Protein AF-A0A848Y3T3-F1 (afdb_monomer_lite)

pLDDT: mean 84.96, std 16.17, range [35.81, 98.12]

Radius of gyration: 15.53 Å; chains: 1; bounding box: 49×31×30 Å

Structure (mmCIF, N/CA/C/O backbone):
data_AF-A0A848Y3T3-F1
#
_entry.id   AF-A0A848Y3T3-F1
#
loop_
_atom_site.group_PDB
_atom_site.id
_atom_site.type_symbol
_atom_site.label_atom_id
_atom_site.label_alt_id
_atom_site.label_comp_id
_atom_site.label_asym_id
_atom_site.label_entity_id
_atom_site.label_seq_id
_atom_site.pdbx_PDB_ins_code
_atom_site.Cartn_x
_atom_site.Cartn_y
_atom_site.Cartn_z
_atom_site.occupancy
_atom_site.B_iso_or_equiv
_atom_site.auth_seq_id
_atom_site.auth_comp_id
_atom_site.auth_asym_id
_atom_site.auth_atom_id
_atom_site.pdbx_PDB_model_num
ATOM 1 N N . MET A 1 1 ? 12.492 0.290 -8.762 1.00 90.62 1 MET A N 1
ATOM 2 C CA . MET A 1 1 ? 11.621 1.488 -8.814 1.00 90.62 1 MET A CA 1
ATOM 3 C C . MET A 1 1 ? 12.474 2.741 -8.822 1.00 90.62 1 MET A C 1
ATOM 5 O O . MET A 1 1 ? 13.464 2.809 -8.097 1.00 90.62 1 MET A O 1
ATOM 9 N N . GLN A 1 2 ? 12.038 3.762 -9.556 1.00 91.94 2 GLN A N 1
ATOM 10 C CA . GLN A 1 2 ? 12.784 5.006 -9.710 1.00 91.94 2 GLN A CA 1
ATOM 11 C C . GLN A 1 2 ? 12.369 6.067 -8.682 1.00 91.94 2 GLN A C 1
ATOM 13 O O . GLN A 1 2 ? 13.218 6.675 -8.032 1.00 91.94 2 GLN A O 1
ATOM 18 N N . SER A 1 3 ? 11.065 6.318 -8.545 1.00 96.25 3 SER A N 1
ATOM 19 C CA . SER A 1 3 ? 10.515 7.336 -7.640 1.00 96.25 3 SER A CA 1
ATOM 20 C C . SER A 1 3 ? 9.064 7.024 -7.269 1.00 96.25 3 SER A C 1
ATOM 22 O O . SER A 1 3 ? 8.459 6.109 -7.827 1.00 96.25 3 SER A O 1
ATOM 24 N N . PHE A 1 4 ? 8.506 7.772 -6.318 1.00 96.81 4 PHE A N 1
ATOM 25 C CA . PHE A 1 4 ? 7.089 7.704 -5.974 1.00 96.81 4 PHE A CA 1
ATOM 26 C C . PHE A 1 4 ? 6.546 9.098 -5.653 1.00 96.81 4 PHE A C 1
ATOM 28 O O . PHE A 1 4 ? 7.303 10.004 -5.297 1.00 96.81 4 PHE A O 1
ATOM 35 N N . ARG A 1 5 ? 5.228 9.254 -5.761 1.00 95.56 5 ARG A N 1
ATOM 36 C CA . ARG A 1 5 ? 4.483 10.449 -5.361 1.00 95.56 5 ARG A CA 1
ATOM 37 C C . ARG A 1 5 ? 3.243 10.051 -4.575 1.00 95.56 5 ARG A C 1
ATOM 39 O O . ARG A 1 5 ? 2.619 9.035 -4.870 1.00 95.56 5 ARG A O 1
ATOM 46 N N . ILE A 1 6 ? 2.912 10.853 -3.575 1.00 93.69 6 ILE A N 1
ATOM 47 C CA . ILE A 1 6 ? 1.682 10.711 -2.803 1.00 93.69 6 ILE A CA 1
ATOM 48 C C . ILE A 1 6 ? 0.657 11.651 -3.439 1.00 93.69 6 ILE A C 1
ATOM 50 O O . ILE A 1 6 ? 0.938 12.840 -3.583 1.00 93.69 6 ILE A O 1
ATOM 54 N N . GLU A 1 7 ? -0.485 11.113 -3.862 1.00 88.81 7 GLU A N 1
ATOM 55 C CA . GLU A 1 7 ? -1.534 11.880 -4.553 1.00 88.81 7 GLU A CA 1
ATOM 56 C C . GLU A 1 7 ? -2.443 12.631 -3.569 1.00 88.81 7 GLU A C 1
ATOM 58 O O . GLU A 1 7 ? -2.954 13.701 -3.892 1.00 88.81 7 GLU A O 1
ATOM 63 N N . ASP A 1 8 ? -2.602 12.104 -2.352 1.00 78.19 8 ASP A N 1
ATOM 64 C CA . ASP A 1 8 ? -3.442 12.685 -1.304 1.00 78.19 8 ASP A CA 1
ATOM 65 C C . ASP A 1 8 ? -2.624 13.275 -0.139 1.00 78.19 8 ASP A C 1
ATOM 67 O O . ASP A 1 8 ? -1.583 12.726 0.239 1.00 78.19 8 ASP A O 1
ATOM 71 N N . PRO A 1 9 ? -3.102 14.348 0.519 1.00 73.44 9 PRO A N 1
ATOM 72 C CA . PRO A 1 9 ? -2.508 14.822 1.765 1.00 73.44 9 PRO A CA 1
ATOM 73 C C . PRO A 1 9 ? -2.507 13.719 2.833 1.00 73.44 9 PRO A C 1
ATOM 75 O O . PRO A 1 9 ? -3.536 13.104 3.118 1.00 73.44 9 PRO A O 1
ATOM 78 N N . LEU A 1 10 ? -1.351 13.480 3.458 1.00 74.88 10 LEU A N 1
ATOM 79 C CA . LEU A 1 10 ? -1.205 12.452 4.496 1.00 74.88 10 LEU A CA 1
ATOM 80 C C . LEU A 1 10 ? -2.095 12.714 5.712 1.00 74.88 10 LEU A C 1
ATOM 82 O O . LEU A 1 10 ? -2.590 11.770 6.324 1.00 74.88 10 LEU A O 1
ATOM 86 N N . ASP A 1 11 ? -2.293 13.978 6.059 1.00 68.00 11 ASP A N 1
ATOM 87 C CA . ASP A 1 11 ? -3.065 14.445 7.205 1.00 68.00 11 ASP A CA 1
ATOM 88 C C . ASP A 1 11 ? -4.580 14.453 6.954 1.00 68.00 11 ASP A C 1
ATOM 90 O O . ASP A 1 11 ? -5.346 14.315 7.907 1.00 68.00 11 ASP A O 1
ATOM 94 N N . GLN A 1 12 ? -5.024 14.578 5.697 1.00 62.69 12 GLN A N 1
ATOM 95 C CA . GLN A 1 12 ? -6.443 14.606 5.311 1.00 62.69 12 GLN A CA 1
ATOM 96 C C . GLN A 1 12 ? -6.659 14.033 3.898 1.00 62.69 12 GLN A C 1
ATOM 98 O O . GLN A 1 12 ? -6.903 14.791 2.955 1.00 62.69 12 GLN A O 1
ATOM 103 N N . PRO A 1 13 ? -6.600 12.707 3.708 1.00 60.25 13 PRO A N 1
ATOM 104 C CA . PRO A 1 13 ? -6.860 12.133 2.399 1.00 60.25 13 PRO A CA 1
ATOM 105 C C . PRO A 1 13 ? -8.328 12.272 2.052 1.00 60.25 13 PRO A C 1
ATOM 107 O O . PRO A 1 13 ? -9.208 12.007 2.875 1.00 60.25 13 PRO A O 1
ATOM 110 N N . SER A 1 14 ? -8.590 12.613 0.799 1.00 58.78 14 SER A N 1
ATOM 111 C CA . SER A 1 14 ? -9.937 12.872 0.303 1.00 58.78 14 SER A CA 1
ATOM 112 C C . SER A 1 14 ? -10.864 11.643 0.354 1.00 58.78 14 SER A C 1
ATOM 114 O O . SER A 1 14 ? -12.085 11.804 0.382 1.00 58.78 14 SER A O 1
ATOM 116 N N . GLN A 1 15 ? -10.307 10.423 0.420 1.00 61.38 15 GLN A N 1
ATOM 117 C CA . GLN A 1 15 ? -11.049 9.154 0.341 1.00 61.38 15 GLN A CA 1
ATOM 118 C C . GLN A 1 15 ? -10.711 8.143 1.456 1.00 61.38 15 GLN A C 1
ATOM 120 O O . GLN A 1 15 ? -11.022 6.959 1.346 1.00 61.38 15 GLN A O 1
ATOM 125 N N . GLY A 1 16 ? -10.061 8.581 2.540 1.00 73.25 16 GLY A N 1
ATOM 126 C CA . GLY A 1 16 ? -9.679 7.718 3.670 1.00 73.25 16 GLY A CA 1
ATOM 127 C C . GLY A 1 16 ? -8.467 6.810 3.413 1.00 73.25 16 GLY A C 1
ATOM 128 O O . GLY A 1 16 ? -7.836 6.370 4.367 1.00 73.25 16 GLY A O 1
ATOM 129 N N . ALA A 1 17 ? -8.079 6.594 2.157 1.00 85.25 17 ALA A N 1
ATOM 130 C CA . ALA A 1 17 ? -6.835 5.938 1.760 1.00 85.25 17 ALA A CA 1
ATOM 131 C C . ALA A 1 17 ? -5.758 6.972 1.407 1.00 85.25 17 ALA A C 1
ATOM 133 O O . ALA A 1 17 ? -6.092 8.047 0.920 1.00 85.25 17 ALA A O 1
ATOM 134 N N . VAL A 1 18 ? -4.475 6.652 1.599 1.00 90.50 18 VAL A N 1
ATOM 135 C CA . VAL A 1 18 ? -3.385 7.436 0.992 1.00 90.50 18 VAL A CA 1
ATOM 136 C C . VAL A 1 18 ? -3.008 6.800 -0.330 1.00 90.50 18 VAL A C 1
ATOM 138 O O . VAL A 1 18 ? -2.391 5.734 -0.346 1.00 90.50 18 VAL A O 1
ATOM 141 N N . GLU A 1 19 ? -3.377 7.444 -1.431 1.00 92.25 19 GLU A N 1
ATOM 142 C CA . GLU A 1 19 ? -3.005 6.996 -2.765 1.00 92.25 19 GLU A CA 1
ATOM 143 C C . GLU A 1 19 ? -1.549 7.338 -3.095 1.00 92.25 19 GLU A C 1
ATOM 145 O O . GLU A 1 19 ? -1.072 8.454 -2.875 1.00 92.25 19 GLU A O 1
ATOM 150 N N . VAL A 1 20 ? -0.837 6.358 -3.649 1.00 94.75 20 VAL A N 1
ATOM 151 C CA . VAL A 1 20 ? 0.575 6.471 -4.003 1.00 94.75 20 VAL A CA 1
ATOM 152 C C . VAL A 1 20 ? 0.782 5.974 -5.424 1.00 94.75 20 VAL A C 1
ATOM 154 O O . VAL A 1 20 ? 0.400 4.854 -5.769 1.00 94.75 20 VAL A O 1
ATOM 157 N N . VAL A 1 21 ? 1.425 6.799 -6.248 1.00 95.94 21 VAL A N 1
ATOM 158 C CA . VAL A 1 21 ? 1.888 6.401 -7.578 1.00 95.94 21 VAL A CA 1
ATOM 159 C C . VAL A 1 21 ? 3.390 6.164 -7.542 1.00 95.94 21 VAL A C 1
ATOM 161 O O . VAL A 1 21 ? 4.161 6.996 -7.068 1.00 95.94 21 VAL A O 1
ATOM 164 N N . VAL A 1 22 ? 3.804 5.018 -8.063 1.00 96.56 22 VAL A N 1
ATOM 165 C CA . VAL A 1 22 ? 5.185 4.566 -8.166 1.00 96.56 22 VAL A CA 1
ATOM 166 C C . VAL A 1 22 ? 5.609 4.615 -9.628 1.00 96.56 22 VAL A C 1
ATOM 168 O O . VAL A 1 22 ? 4.963 4.014 -10.488 1.00 96.56 22 VAL A O 1
ATOM 171 N N . THR A 1 23 ? 6.709 5.304 -9.910 1.00 96.56 23 THR A N 1
ATOM 172 C CA . THR A 1 23 ? 7.356 5.307 -11.224 1.00 96.56 23 THR A CA 1
ATOM 173 C C . THR A 1 23 ? 8.408 4.203 -11.253 1.00 96.56 23 THR A C 1
ATOM 175 O O . THR A 1 23 ? 9.367 4.199 -10.472 1.00 96.56 23 THR A O 1
ATOM 178 N N . MET A 1 24 ? 8.220 3.247 -12.154 1.00 95.38 24 MET A N 1
ATOM 179 C CA . MET A 1 24 ? 9.118 2.119 -12.377 1.00 95.38 24 MET A CA 1
ATOM 180 C C . MET A 1 24 ? 10.356 2.549 -13.180 1.00 95.38 24 MET A C 1
ATOM 182 O O . MET A 1 24 ? 10.387 3.623 -13.778 1.00 95.38 24 MET A O 1
ATOM 186 N N . ASP A 1 25 ? 11.387 1.703 -13.217 1.00 93.88 25 ASP A N 1
ATOM 187 C CA . ASP A 1 25 ? 12.654 2.023 -13.900 1.00 93.88 25 ASP A CA 1
ATOM 188 C C . ASP A 1 25 ? 12.515 2.098 -15.431 1.00 93.88 25 ASP A C 1
ATOM 190 O O . ASP A 1 25 ? 13.297 2.776 -16.096 1.00 93.88 25 ASP A O 1
ATOM 194 N N . ASP A 1 26 ? 11.490 1.447 -15.986 1.00 93.12 26 ASP A N 1
ATOM 195 C CA . ASP A 1 26 ? 11.100 1.541 -17.398 1.00 93.12 26 ASP A CA 1
ATOM 196 C C . ASP A 1 26 ? 10.210 2.763 -17.706 1.00 93.12 26 ASP A C 1
ATOM 198 O O . ASP A 1 26 ? 9.759 2.937 -18.838 1.00 93.12 26 ASP A O 1
ATOM 202 N N . GLY A 1 27 ? 9.955 3.613 -16.707 1.00 93.19 27 GLY A N 1
ATOM 203 C CA . GLY A 1 27 ? 9.095 4.789 -16.807 1.00 93.19 27 GLY A CA 1
ATOM 204 C C . GLY A 1 27 ? 7.597 4.490 -16.727 1.00 93.19 27 GLY A C 1
ATOM 205 O O . GLY A 1 27 ? 6.802 5.428 -16.774 1.00 93.19 27 GLY A O 1
ATOM 206 N N . SER A 1 28 ? 7.183 3.224 -16.596 1.00 94.25 28 SER A N 1
ATOM 207 C CA . SER A 1 28 ? 5.776 2.890 -16.369 1.00 94.25 28 SER A CA 1
ATOM 208 C C . SER A 1 28 ? 5.318 3.332 -14.978 1.00 94.25 28 SER A C 1
ATOM 210 O O . SER A 1 28 ? 6.098 3.377 -14.026 1.00 94.25 28 SER A O 1
ATOM 212 N N . GLU A 1 29 ? 4.033 3.664 -14.849 1.00 95.56 29 GLU A N 1
ATOM 213 C CA . GLU A 1 29 ? 3.446 4.065 -13.571 1.00 95.56 29 GLU A CA 1
ATOM 214 C C . GLU A 1 29 ? 2.549 2.975 -12.997 1.00 95.56 29 GLU A C 1
ATOM 216 O O . GLU A 1 29 ? 1.725 2.361 -13.692 1.00 95.56 29 GLU A O 1
ATOM 221 N N . ARG A 1 30 ? 2.688 2.773 -11.690 1.00 95.75 30 ARG A N 1
ATOM 222 C CA . ARG A 1 30 ? 1.879 1.846 -10.908 1.00 95.75 30 ARG A CA 1
ATOM 223 C C . ARG A 1 30 ? 1.289 2.536 -9.693 1.00 95.75 30 ARG A C 1
ATOM 225 O O . ARG A 1 30 ? 1.804 3.549 -9.250 1.00 95.75 30 ARG A O 1
ATOM 232 N N . TRP A 1 31 ? 0.212 1.993 -9.157 1.00 94.94 31 TRP A N 1
ATOM 233 C CA . TRP A 1 31 ? -0.555 2.610 -8.087 1.00 94.94 31 TRP A CA 1
ATOM 234 C C . TRP A 1 31 ? -0.843 1.618 -6.965 1.00 94.94 31 TRP A C 1
ATOM 236 O O . TRP A 1 31 ? -1.145 0.447 -7.218 1.00 94.94 31 TRP A O 1
ATOM 246 N N . CYS A 1 32 ? -0.750 2.106 -5.735 1.00 95.12 32 CYS A N 1
ATOM 247 C CA . CYS A 1 32 ? -1.209 1.437 -4.528 1.00 95.12 32 CYS A CA 1
ATOM 248 C C . CYS A 1 32 ? -1.816 2.438 -3.550 1.00 95.12 32 CYS A C 1
ATOM 250 O O . CYS A 1 32 ? -1.687 3.652 -3.709 1.00 95.12 32 CYS A O 1
ATOM 252 N N . CYS A 1 33 ? -2.492 1.919 -2.533 1.00 93.06 33 CYS A N 1
ATOM 253 C CA . CYS A 1 33 ? -3.072 2.718 -1.472 1.00 93.06 33 CYS A CA 1
ATOM 254 C C . CYS A 1 33 ? -2.662 2.189 -0.096 1.00 93.06 33 CYS A C 1
ATOM 256 O O . CYS A 1 33 ? -2.622 0.980 0.144 1.00 93.06 33 CYS A O 1
ATOM 258 N N . PHE A 1 34 ? -2.335 3.115 0.802 1.00 94.00 34 PHE A N 1
ATOM 259 C CA . PHE A 1 34 ? -1.920 2.823 2.167 1.00 94.00 34 PHE A CA 1
ATOM 260 C C . PHE A 1 34 ? -3.023 3.146 3.174 1.00 94.00 34 PHE A C 1
ATOM 262 O O . PHE A 1 34 ? -3.711 4.165 3.056 1.00 94.00 34 PHE A O 1
ATOM 269 N N . PHE A 1 35 ? -3.128 2.304 4.203 1.00 91.88 35 PHE A N 1
ATOM 270 C CA . PHE A 1 35 ? -4.048 2.471 5.326 1.00 91.88 35 PHE A CA 1
ATOM 271 C C . PHE A 1 35 ? -3.337 2.266 6.661 1.00 91.88 35 PHE A C 1
ATOM 273 O O . PHE A 1 35 ? -2.534 1.342 6.806 1.00 91.88 35 PHE A O 1
ATOM 280 N N . ASP A 1 36 ? -3.691 3.097 7.638 1.00 91.56 36 ASP A N 1
ATOM 281 C CA . ASP A 1 36 ? -3.514 2.808 9.062 1.00 91.56 36 ASP A CA 1
ATOM 282 C C . ASP A 1 36 ? -4.810 2.187 9.640 1.00 91.56 36 ASP A C 1
ATOM 284 O O . ASP A 1 36 ? -5.833 2.140 8.941 1.00 91.56 36 ASP A O 1
ATOM 288 N N . PRO A 1 37 ? -4.807 1.671 10.886 1.00 90.06 37 PRO A N 1
ATOM 289 C CA . PRO A 1 37 ? -5.994 1.048 11.472 1.00 90.06 37 PRO A CA 1
ATOM 290 C C . PRO A 1 37 ? -7.198 1.991 11.590 1.00 90.06 37 PRO A C 1
ATOM 292 O O . PRO A 1 37 ? -8.332 1.555 11.383 1.00 90.06 37 PRO A O 1
ATOM 295 N N . ASP A 1 38 ? -6.961 3.271 11.883 1.00 87.12 38 ASP A N 1
ATOM 296 C CA . ASP A 1 38 ? -8.027 4.265 12.031 1.00 87.12 38 ASP A CA 1
ATOM 297 C C . ASP A 1 38 ? -8.740 4.494 10.694 1.00 87.12 38 ASP A C 1
ATOM 299 O O . ASP A 1 38 ? -9.968 4.527 10.634 1.00 87.12 38 ASP A O 1
ATOM 303 N N . ARG A 1 39 ? -7.985 4.561 9.596 1.00 86.62 39 ARG A N 1
ATOM 304 C CA . ARG A 1 39 ? -8.511 4.677 8.230 1.00 86.62 39 ARG A CA 1
ATOM 305 C C . ARG A 1 39 ? -9.195 3.407 7.758 1.00 86.62 39 ARG A C 1
ATOM 307 O O . ARG A 1 39 ? -10.259 3.482 7.145 1.00 86.62 39 ARG A O 1
ATOM 314 N N . LEU A 1 40 ? -8.617 2.247 8.064 1.00 89.31 40 LEU A N 1
ATOM 315 C CA . LEU A 1 40 ? -9.188 0.947 7.712 1.00 89.31 40 LEU A CA 1
ATOM 316 C C . LEU A 1 40 ? -10.599 0.774 8.297 1.00 89.31 40 LEU A C 1
ATOM 318 O O . LEU A 1 40 ? -11.468 0.188 7.663 1.00 89.31 40 LEU A O 1
ATOM 322 N N . ALA A 1 41 ? -10.861 1.337 9.480 1.00 88.50 41 ALA A N 1
ATOM 323 C CA . ALA A 1 41 ? -12.183 1.307 10.104 1.00 88.50 41 ALA A CA 1
ATOM 324 C C . ALA A 1 41 ? -13.245 2.167 9.377 1.00 88.50 41 ALA A C 1
ATOM 326 O O . ALA A 1 41 ? -14.451 1.992 9.601 1.00 88.50 41 ALA A O 1
ATOM 327 N N . LEU A 1 42 ? -12.831 3.092 8.504 1.00 85.44 42 LEU A N 1
ATOM 328 C CA . LEU A 1 42 ? -13.717 4.056 7.842 1.00 85.44 42 LEU A CA 1
ATOM 329 C C . LEU A 1 42 ? -14.148 3.629 6.434 1.00 85.44 42 LEU A C 1
ATOM 331 O O . LEU A 1 42 ? -15.238 4.004 5.999 1.00 85.44 42 LEU A O 1
ATOM 335 N N . VAL A 1 43 ? -13.323 2.850 5.739 1.00 85.00 43 VAL A N 1
ATOM 336 C CA . VAL A 1 43 ? -13.512 2.474 4.329 1.00 85.00 43 VAL A CA 1
ATOM 337 C C . VAL A 1 43 ? -13.859 0.992 4.175 1.00 85.00 43 VAL A C 1
ATOM 339 O O . VAL A 1 43 ? -13.640 0.212 5.089 1.00 85.00 43 VAL A O 1
ATOM 342 N N . GLY A 1 44 ? -14.397 0.587 3.023 1.00 86.62 44 GLY A N 1
ATOM 343 C CA . GLY A 1 44 ? -14.751 -0.810 2.738 1.00 86.62 44 GLY A CA 1
ATOM 344 C C . GLY A 1 44 ? -16.208 -1.172 3.031 1.00 86.62 44 GLY A C 1
ATOM 345 O O . GLY A 1 44 ? -16.988 -0.379 3.579 1.00 86.62 44 GLY A O 1
ATOM 346 N N . ASP A 1 45 ? -16.567 -2.394 2.645 1.00 90.56 45 ASP A N 1
ATOM 347 C CA . ASP A 1 45 ? -17.936 -2.895 2.727 1.00 90.56 45 ASP A CA 1
ATOM 348 C C . ASP A 1 45 ? -18.303 -3.227 4.173 1.00 90.56 45 ASP A C 1
ATOM 350 O O . ASP A 1 45 ? -17.504 -3.791 4.919 1.00 90.56 45 ASP A O 1
ATOM 354 N N . LEU A 1 46 ? -19.519 -2.884 4.598 1.00 93.06 46 LEU A N 1
ATOM 355 C CA . LEU A 1 46 ? -19.984 -3.244 5.934 1.00 93.06 46 LEU A CA 1
ATOM 356 C C . LEU A 1 46 ? -20.399 -4.718 5.948 1.00 93.06 46 LEU A C 1
ATOM 358 O O . LEU A 1 46 ? -21.237 -5.134 5.146 1.00 93.06 46 LEU A O 1
ATOM 362 N N . VAL A 1 47 ? -19.864 -5.502 6.882 1.00 94.50 47 VAL A N 1
ATOM 363 C CA . VAL A 1 47 ? -20.357 -6.866 7.099 1.00 94.50 47 VAL A CA 1
ATOM 364 C C . VAL A 1 47 ? -21.739 -6.785 7.747 1.00 94.50 47 VAL A C 1
ATOM 366 O O . VAL A 1 47 ? -21.897 -6.163 8.803 1.00 94.50 47 VAL A O 1
ATOM 369 N N . GLU A 1 48 ? -22.733 -7.413 7.113 1.00 96.00 48 GLU A N 1
ATOM 370 C CA . GLU A 1 48 ? -24.138 -7.361 7.524 1.00 96.00 48 GLU A CA 1
ATOM 371 C C . GLU A 1 48 ? -24.316 -7.678 9.018 1.00 96.00 48 GLU A C 1
ATOM 373 O O . GLU A 1 48 ? -23.782 -8.657 9.538 1.00 96.00 48 GLU A O 1
ATOM 378 N N . GLY A 1 49 ? -25.066 -6.822 9.719 1.00 95.56 49 GLY A N 1
ATOM 379 C CA . GLY A 1 49 ? -25.327 -6.973 11.152 1.00 95.56 49 GLY A CA 1
ATOM 380 C C . GLY A 1 49 ? -24.153 -6.615 12.071 1.00 95.56 49 GLY A C 1
ATOM 381 O O . GLY A 1 49 ? -24.241 -6.856 13.274 1.00 95.56 49 GLY A O 1
ATOM 382 N N . THR A 1 50 ? -23.068 -6.034 11.549 1.00 95.25 50 THR A N 1
ATOM 383 C CA . THR A 1 50 ? -21.885 -5.649 12.334 1.00 95.25 50 THR A CA 1
ATOM 384 C C . THR A 1 50 ? -21.425 -4.219 12.023 1.00 95.25 50 THR A C 1
ATOM 386 O O . THR A 1 50 ? -21.956 -3.553 11.138 1.00 95.25 50 THR A O 1
ATOM 389 N N . THR A 1 51 ? -20.404 -3.749 12.743 1.00 91.44 51 THR A N 1
ATOM 390 C CA . THR A 1 51 ? -19.668 -2.512 12.429 1.00 91.44 51 THR A CA 1
ATOM 391 C C . THR A 1 51 ? -18.340 -2.782 11.713 1.00 91.44 51 THR A C 1
ATOM 393 O O . THR A 1 51 ? -17.520 -1.876 11.584 1.00 91.44 51 THR A O 1
ATOM 396 N N . VAL A 1 52 ? -18.078 -4.030 11.313 1.00 93.25 52 VAL A N 1
ATOM 397 C CA . VAL A 1 52 ? -16.800 -4.449 10.728 1.00 93.25 52 VAL A CA 1
ATOM 398 C C . VAL A 1 52 ? -16.740 -4.052 9.256 1.00 93.25 52 VAL A C 1
ATOM 400 O O . VAL A 1 52 ? -17.701 -4.256 8.512 1.00 93.25 52 VAL A O 1
ATOM 403 N N . ARG A 1 53 ? -15.585 -3.518 8.845 1.00 91.44 53 ARG A N 1
ATOM 404 C CA . ARG A 1 53 ? -15.247 -3.232 7.450 1.00 91.44 53 ARG A CA 1
ATOM 405 C C . ARG A 1 53 ? -14.568 -4.427 6.793 1.00 91.44 53 ARG A C 1
ATOM 407 O O . ARG A 1 53 ? -13.657 -5.026 7.362 1.00 91.44 53 ARG A O 1
ATOM 414 N N . LEU A 1 54 ? -15.022 -4.765 5.595 1.00 91.62 54 LEU A N 1
ATOM 415 C CA . LEU A 1 54 ? -14.530 -5.852 4.768 1.00 91.62 54 LEU A CA 1
ATOM 416 C C . LEU A 1 54 ? -13.780 -5.290 3.558 1.00 91.62 54 LEU A C 1
ATOM 418 O O . LEU A 1 54 ? -14.282 -4.427 2.839 1.00 91.62 54 LEU A O 1
ATOM 422 N N . HIS A 1 55 ? -12.599 -5.852 3.310 1.00 88.88 55 HIS A N 1
ATOM 423 C CA . HIS A 1 55 ? -11.771 -5.572 2.142 1.00 88.88 55 HIS A CA 1
ATOM 424 C C . HIS A 1 55 ? -11.391 -6.900 1.487 1.00 88.88 55 HIS A C 1
ATOM 426 O O . HIS A 1 55 ? -10.745 -7.739 2.116 1.00 88.88 55 HIS A O 1
ATOM 432 N N . LEU A 1 56 ? -11.801 -7.114 0.237 1.00 86.94 56 LEU A N 1
ATOM 433 C CA . LEU A 1 56 ? -11.563 -8.364 -0.489 1.00 86.94 56 LEU A CA 1
ATOM 434 C C . LEU A 1 56 ? -10.747 -8.126 -1.757 1.00 86.94 56 LEU A C 1
ATOM 436 O O . LEU A 1 56 ? -11.063 -7.246 -2.549 1.00 86.94 56 LEU A O 1
ATOM 440 N N . GLY A 1 57 ? -9.721 -8.957 -1.971 1.00 71.75 57 GLY A N 1
ATOM 441 C CA . GLY A 1 57 ? -8.995 -9.036 -3.247 1.00 71.75 57 GLY A CA 1
ATOM 442 C C . GLY A 1 57 ? -8.229 -7.772 -3.654 1.00 71.75 57 GLY A C 1
ATOM 443 O O . GLY A 1 57 ? -7.848 -7.637 -4.815 1.00 71.75 57 GLY A O 1
ATOM 444 N N . VAL A 1 58 ? -7.993 -6.849 -2.721 1.00 82.12 58 VAL A N 1
ATOM 445 C CA . VAL A 1 58 ? -7.408 -5.534 -3.001 1.00 82.12 58 VAL A CA 1
ATOM 446 C C . VAL A 1 58 ? -5.878 -5.642 -3.037 1.00 82.12 58 VAL A C 1
ATOM 448 O O . VAL A 1 58 ? -5.192 -5.287 -2.090 1.00 82.12 58 VAL A O 1
ATOM 451 N N . GLN A 1 59 ? -5.319 -6.195 -4.120 1.00 86.06 59 GLN A N 1
ATOM 452 C CA . GLN A 1 59 ? -3.868 -6.462 -4.234 1.00 86.06 59 GLN A CA 1
ATOM 453 C C . GLN A 1 59 ? -2.994 -5.226 -3.981 1.00 86.06 59 GLN A C 1
ATOM 455 O O . GLN A 1 59 ? -1.910 -5.323 -3.420 1.00 86.06 59 GLN A O 1
ATOM 460 N N . HIS A 1 60 ? -3.490 -4.061 -4.384 1.00 91.38 60 HIS A N 1
ATOM 461 C CA . HIS A 1 60 ? -2.814 -2.775 -4.269 1.00 91.38 60 HIS A CA 1
ATOM 462 C C . HIS A 1 60 ? -3.033 -2.076 -2.922 1.00 91.38 60 HIS A C 1
ATOM 464 O O . HIS A 1 60 ? -2.621 -0.931 -2.760 1.00 91.38 60 HIS A O 1
ATOM 470 N N . MET A 1 61 ? -3.700 -2.736 -1.975 1.00 93.38 61 MET A N 1
ATOM 471 C CA . MET A 1 61 ? -3.937 -2.224 -0.633 1.00 93.38 61 MET A CA 1
ATOM 472 C C . MET A 1 61 ? -2.832 -2.687 0.310 1.00 93.38 61 MET A C 1
ATOM 474 O O . MET A 1 61 ? -2.612 -3.884 0.499 1.00 93.38 61 MET A O 1
ATOM 478 N N . ILE A 1 62 ? -2.156 -1.725 0.927 1.00 95.00 62 ILE A N 1
ATOM 479 C CA . ILE A 1 62 ? -1.070 -1.951 1.876 1.00 95.00 62 ILE A CA 1
ATOM 480 C C . ILE A 1 62 ? -1.505 -1.398 3.233 1.00 95.00 62 ILE A C 1
ATOM 482 O O . ILE A 1 62 ? -1.867 -0.230 3.358 1.00 95.00 62 ILE A O 1
ATOM 486 N N . VAL A 1 63 ? -1.477 -2.237 4.267 1.00 93.94 63 VAL A N 1
ATOM 487 C CA . VAL A 1 63 ? -1.872 -1.851 5.628 1.00 93.94 63 VAL A CA 1
ATOM 488 C C . VAL A 1 63 ? -0.634 -1.777 6.511 1.00 93.94 63 VAL A C 1
ATOM 490 O O . VAL A 1 63 ? 0.170 -2.709 6.546 1.00 93.94 63 VAL A O 1
ATOM 493 N N . VAL A 1 64 ? -0.492 -0.670 7.232 1.00 94.62 64 VAL A N 1
ATOM 494 C CA . VAL A 1 64 ? 0.597 -0.409 8.178 1.00 94.62 64 VAL A CA 1
ATOM 495 C C . VAL A 1 64 ? 0.015 -0.019 9.533 1.00 94.62 64 VAL A C 1
ATOM 497 O O . VAL A 1 64 ? -1.109 0.458 9.615 1.00 94.62 64 VAL A O 1
ATOM 500 N N . SER A 1 65 ? 0.753 -0.227 10.623 1.00 93.94 65 SER A N 1
ATOM 501 C CA . SER A 1 65 ? 0.287 0.171 11.961 1.00 93.94 65 SER A CA 1
ATOM 502 C C . SER A 1 65 ? 0.367 1.680 12.202 1.00 93.94 65 SER A C 1
ATOM 504 O O . SER A 1 65 ? -0.360 2.200 13.039 1.00 93.94 65 SER A O 1
ATOM 506 N N . GLU A 1 66 ? 1.261 2.365 11.489 1.00 91.75 66 GLU A N 1
ATOM 507 C CA . GLU A 1 66 ? 1.466 3.811 11.542 1.00 91.75 66 GLU A CA 1
ATOM 508 C C . GLU A 1 66 ? 1.811 4.304 10.137 1.00 91.75 66 GLU A C 1
ATOM 510 O O . GLU A 1 66 ? 2.614 3.677 9.438 1.00 91.75 66 GLU A O 1
ATOM 515 N N . LEU A 1 67 ? 1.200 5.413 9.719 1.00 90.75 67 LEU A N 1
ATOM 516 C CA . LEU A 1 67 ? 1.334 5.935 8.368 1.00 90.75 67 LEU A CA 1
ATOM 517 C C . LEU A 1 67 ? 2.102 7.256 8.351 1.00 90.75 67 LEU A C 1
ATOM 519 O O . LEU A 1 67 ? 1.681 8.257 8.924 1.00 90.75 67 LEU A O 1
ATOM 523 N N . SER A 1 68 ? 3.218 7.263 7.631 1.00 92.81 68 SER A N 1
ATOM 524 C CA . SER A 1 68 ? 4.006 8.458 7.341 1.00 92.81 68 SER A CA 1
ATOM 525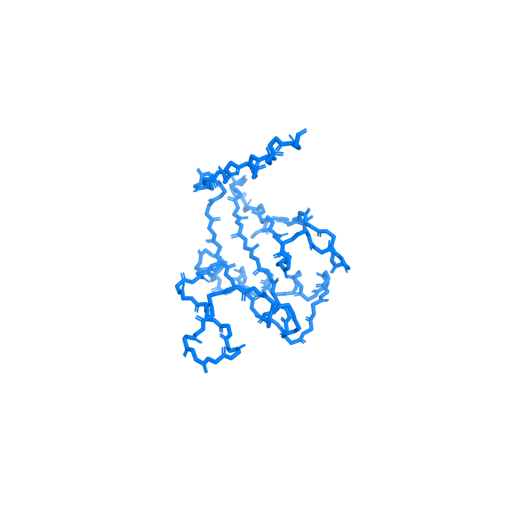 C C . SER A 1 68 ? 4.678 8.321 5.975 1.00 92.81 68 SER A C 1
ATOM 527 O O . SER A 1 68 ? 4.798 7.215 5.441 1.00 92.81 68 SER A O 1
ATOM 529 N N . GLN A 1 69 ? 5.154 9.434 5.411 1.00 93.81 69 GLN A N 1
ATOM 530 C CA . GLN A 1 69 ? 5.910 9.413 4.153 1.00 93.81 69 GLN A CA 1
ATOM 531 C C . GLN A 1 69 ? 7.141 8.500 4.237 1.00 93.81 69 GLN A C 1
ATOM 533 O O . GLN A 1 69 ? 7.434 7.766 3.295 1.00 93.81 69 GLN A O 1
ATOM 538 N N . GLU A 1 70 ? 7.840 8.520 5.372 1.00 95.75 70 GLU A N 1
ATOM 539 C CA . GLU A 1 70 ? 9.017 7.682 5.597 1.00 95.75 70 GLU A CA 1
ATOM 540 C C . GLU A 1 70 ? 8.659 6.190 5.584 1.00 95.75 70 GLU A C 1
ATOM 542 O O . GLU A 1 70 ? 9.373 5.385 4.984 1.00 95.75 70 GLU A O 1
ATOM 547 N N . ILE A 1 71 ? 7.543 5.811 6.214 1.00 96.62 71 ILE A N 1
ATOM 548 C CA . ILE A 1 71 ? 7.073 4.422 6.212 1.00 96.62 71 ILE A CA 1
ATOM 549 C C . ILE A 1 71 ? 6.667 3.987 4.802 1.00 96.62 71 ILE A C 1
ATOM 551 O O . ILE A 1 71 ? 7.069 2.904 4.378 1.00 96.62 71 ILE A O 1
ATOM 555 N N . ILE A 1 72 ? 5.950 4.834 4.055 1.00 96.25 72 ILE A N 1
ATOM 556 C CA . ILE A 1 72 ? 5.588 4.566 2.654 1.00 96.25 72 ILE A CA 1
ATOM 557 C C . ILE A 1 72 ? 6.847 4.279 1.831 1.00 96.25 72 ILE A C 1
ATOM 559 O O . ILE A 1 72 ? 6.934 3.238 1.182 1.00 96.25 72 ILE A O 1
ATOM 563 N N . GLU A 1 73 ? 7.855 5.153 1.902 1.00 97.50 73 GLU A N 1
ATOM 564 C CA . GLU A 1 73 ? 9.100 4.971 1.156 1.00 97.50 73 GLU A CA 1
ATOM 565 C C . GLU A 1 73 ? 9.806 3.660 1.525 1.00 97.50 73 GLU A C 1
ATOM 567 O O . GLU A 1 73 ? 10.212 2.902 0.641 1.00 97.50 73 GLU A O 1
ATOM 572 N N . ARG A 1 74 ? 9.943 3.369 2.824 1.00 98.12 74 ARG A N 1
ATOM 573 C CA . ARG A 1 74 ? 10.601 2.147 3.306 1.00 98.12 74 ARG A CA 1
ATOM 574 C C . ARG A 1 74 ? 9.888 0.889 2.814 1.00 98.12 74 ARG A C 1
ATOM 576 O O . ARG A 1 74 ? 10.554 -0.025 2.332 1.00 98.12 74 ARG A O 1
ATOM 583 N N . VAL A 1 75 ? 8.557 0.856 2.890 1.00 98.00 75 VAL A N 1
ATOM 584 C CA . VAL A 1 75 ? 7.752 -0.279 2.417 1.00 98.00 75 VAL A CA 1
ATOM 585 C C . VAL A 1 75 ? 7.901 -0.458 0.909 1.00 98.00 75 VAL A C 1
ATOM 587 O O . VAL A 1 75 ? 8.178 -1.566 0.456 1.00 98.00 75 VAL A O 1
ATOM 590 N N . LEU A 1 76 ? 7.794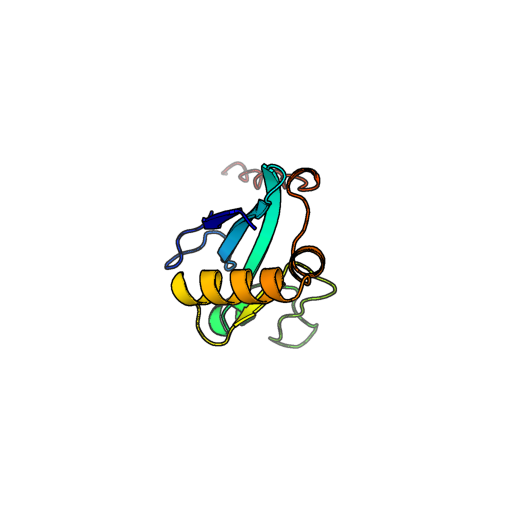 0.617 0.125 1.00 97.88 76 LEU A N 1
ATOM 591 C CA . LEU A 1 76 ? 7.959 0.543 -1.328 1.00 97.88 76 LEU A CA 1
ATOM 592 C C . LEU A 1 76 ? 9.355 0.047 -1.724 1.00 97.88 76 LEU A C 1
ATOM 594 O O . LEU A 1 76 ? 9.475 -0.808 -2.598 1.00 97.88 76 LEU A O 1
ATOM 598 N N . ARG A 1 77 ? 10.412 0.525 -1.052 1.00 97.50 77 ARG A N 1
ATOM 599 C CA . ARG A 1 77 ? 11.789 0.055 -1.283 1.00 97.50 77 ARG A CA 1
ATOM 600 C C . ARG A 1 77 ? 11.972 -1.410 -0.907 1.00 97.50 77 ARG A C 1
ATOM 602 O O . ARG A 1 77 ? 12.680 -2.124 -1.610 1.00 97.50 77 ARG A O 1
ATOM 609 N N . GLN A 1 78 ? 11.342 -1.862 0.174 1.00 97.88 78 GLN A N 1
ATOM 610 C CA . GLN A 1 78 ? 11.375 -3.266 0.574 1.00 97.88 78 GLN A CA 1
ATOM 611 C C . GLN A 1 78 ? 10.680 -4.155 -0.466 1.00 97.88 78 GLN A C 1
ATOM 613 O O . GLN A 1 78 ? 11.253 -5.156 -0.886 1.00 97.88 78 GLN A O 1
ATOM 618 N N . LEU A 1 79 ? 9.486 -3.770 -0.926 1.00 97.19 79 LEU A N 1
ATOM 619 C CA . LEU A 1 79 ? 8.755 -4.500 -1.965 1.00 97.19 79 LEU A CA 1
ATOM 620 C C . LEU A 1 79 ? 9.539 -4.561 -3.280 1.00 97.19 79 LEU A C 1
ATOM 622 O O . LEU A 1 79 ? 9.589 -5.607 -3.921 1.00 97.19 79 LEU A O 1
ATOM 626 N N . ASP A 1 80 ? 10.164 -3.455 -3.678 1.00 96.62 80 ASP A N 1
ATOM 627 C CA . ASP A 1 80 ? 11.001 -3.385 -4.876 1.00 96.62 80 ASP A CA 1
ATOM 628 C C . ASP A 1 80 ? 12.245 -4.278 -4.750 1.00 96.62 80 ASP A C 1
ATOM 630 O O . ASP A 1 80 ? 12.510 -5.097 -5.628 1.00 96.62 80 ASP A O 1
ATOM 634 N N . GLY A 1 81 ? 12.952 -4.205 -3.616 1.00 97.06 81 GLY A N 1
ATOM 635 C CA . GLY A 1 81 ? 14.120 -5.042 -3.330 1.00 97.06 81 GLY A CA 1
ATOM 636 C C . GLY A 1 81 ? 13.813 -6.542 -3.275 1.00 97.06 81 GLY A C 1
ATOM 637 O O . GLY A 1 81 ? 14.668 -7.354 -3.628 1.00 97.06 81 GLY A O 1
ATOM 638 N N . ASN A 1 82 ? 12.588 -6.909 -2.894 1.00 97.00 82 ASN A N 1
ATOM 639 C CA . ASN A 1 82 ? 12.110 -8.292 -2.880 1.00 97.00 82 ASN A CA 1
ATOM 640 C C . ASN A 1 82 ? 11.523 -8.757 -4.227 1.00 97.00 82 ASN A C 1
ATOM 642 O O . ASN A 1 82 ? 11.190 -9.933 -4.370 1.00 97.00 82 ASN A O 1
ATOM 646 N N . GLY A 1 83 ? 11.357 -7.864 -5.210 1.00 95.75 83 GLY A N 1
ATOM 647 C CA . GLY A 1 83 ? 10.664 -8.171 -6.466 1.00 95.75 83 GLY A CA 1
ATOM 648 C C . GLY A 1 83 ? 9.144 -8.350 -6.321 1.00 95.75 83 GLY A C 1
ATOM 649 O O . GLY A 1 83 ? 8.499 -8.914 -7.202 1.00 95.75 83 GLY A O 1
ATOM 650 N N . GLU A 1 84 ? 8.556 -7.870 -5.225 1.00 96.19 84 GLU A N 1
ATOM 651 C CA . GLU A 1 84 ? 7.133 -8.017 -4.889 1.00 96.19 84 GLU A CA 1
ATOM 652 C C . GLU A 1 84 ? 6.293 -6.800 -5.289 1.00 96.19 84 GLU A C 1
ATOM 654 O O . GLU A 1 84 ? 5.065 -6.861 -5.284 1.00 96.19 84 GLU A O 1
ATOM 659 N N . LEU A 1 85 ? 6.931 -5.695 -5.684 1.00 94.62 85 LEU A N 1
ATOM 660 C CA . LEU A 1 85 ? 6.250 -4.436 -5.991 1.00 94.62 85 LEU A CA 1
ATOM 661 C C . LEU A 1 85 ? 5.123 -4.596 -7.027 1.00 94.62 85 LEU A C 1
ATOM 663 O O . LEU A 1 85 ? 4.061 -3.996 -6.875 1.00 94.62 85 LEU A O 1
ATOM 667 N N . LEU A 1 86 ? 5.304 -5.449 -8.042 1.00 93.62 86 LEU A N 1
ATOM 668 C CA . LEU A 1 86 ? 4.280 -5.725 -9.059 1.00 93.62 86 LEU A CA 1
ATOM 669 C C . LEU A 1 86 ? 3.040 -6.434 -8.498 1.00 93.62 86 LEU A C 1
ATOM 671 O O . LEU A 1 86 ? 1.943 -6.199 -8.999 1.00 93.62 86 LEU A O 1
ATOM 675 N N . ASN A 1 87 ? 3.207 -7.266 -7.469 1.00 94.19 87 ASN A N 1
ATOM 676 C CA . ASN A 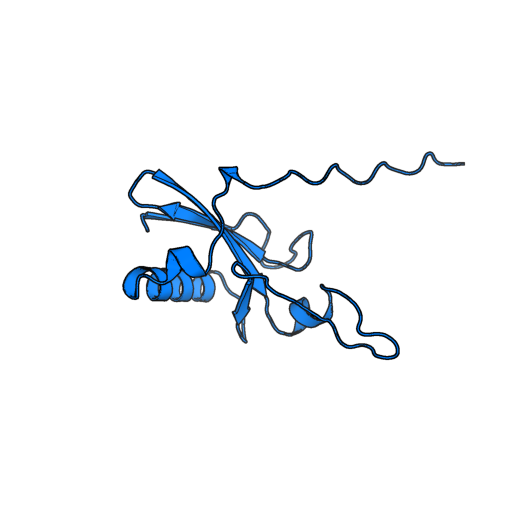1 87 ? 2.117 -8.013 -6.836 1.00 94.19 87 ASN A CA 1
ATOM 677 C C . ASN A 1 87 ? 1.279 -7.134 -5.900 1.00 94.19 87 ASN A C 1
ATOM 679 O O . ASN A 1 87 ? 0.153 -7.495 -5.567 1.00 94.19 87 ASN A O 1
ATOM 683 N N . HIS A 1 88 ? 1.828 -5.985 -5.496 1.00 95.62 88 HIS A N 1
ATOM 684 C CA . HIS A 1 88 ? 1.222 -5.058 -4.542 1.00 95.62 88 HIS A CA 1
ATOM 685 C C . HIS A 1 88 ? 0.850 -3.703 -5.150 1.00 95.62 88 HIS A C 1
ATOM 687 O O . HIS A 1 88 ? 0.611 -2.733 -4.435 1.00 95.62 88 HIS A O 1
ATOM 693 N N . THR A 1 89 ? 0.817 -3.605 -6.478 1.00 94.94 89 THR A N 1
ATOM 694 C CA . THR A 1 89 ? 0.466 -2.373 -7.192 1.00 94.94 89 THR A CA 1
ATOM 695 C C . THR A 1 89 ? -0.292 -2.705 -8.477 1.00 94.94 89 THR A C 1
ATOM 697 O O . THR A 1 89 ? -0.066 -3.749 -9.089 1.00 94.94 89 THR A O 1
ATOM 700 N N . LEU A 1 90 ? -1.165 -1.810 -8.937 1.00 94.31 90 LEU A N 1
ATOM 701 C CA . LEU A 1 90 ? -1.839 -1.911 -10.238 1.00 94.31 90 LEU A CA 1
ATOM 702 C C . LEU A 1 90 ? -1.193 -0.984 -11.267 1.00 94.31 90 LEU A C 1
ATOM 704 O O . LEU A 1 90 ? -0.647 0.047 -10.906 1.00 94.31 90 LEU A O 1
ATOM 708 N N . ALA A 1 91 ? -1.282 -1.307 -12.557 1.00 93.75 91 ALA A N 1
ATOM 709 C CA . ALA A 1 91 ? -0.868 -0.373 -13.606 1.00 93.75 91 ALA A CA 1
ATOM 710 C C . ALA A 1 91 ? -1.832 0.827 -13.671 1.00 93.75 91 ALA A C 1
ATOM 712 O O . ALA A 1 91 ? -3.047 0.633 -13.747 1.00 93.75 91 ALA A O 1
ATOM 713 N N . VAL A 1 92 ? -1.304 2.056 -13.710 1.00 87.31 92 VAL A N 1
ATOM 714 C CA . VAL A 1 92 ? -2.127 3.284 -13.770 1.00 87.31 92 VAL A CA 1
ATOM 715 C C . VAL A 1 92 ? -2.983 3.335 -15.041 1.00 87.31 92 VAL A C 1
ATOM 717 O O . VAL A 1 92 ? -4.120 3.797 -15.011 1.00 87.31 92 VAL A O 1
ATOM 720 N N . SER A 1 93 ? -2.496 2.759 -16.142 1.00 74.81 93 SER A N 1
ATOM 721 C CA . SER A 1 93 ? -3.217 2.645 -17.419 1.00 74.81 93 SER A CA 1
ATOM 722 C C . SER A 1 93 ? -4.543 1.869 -17.327 1.00 74.81 93 SER A C 1
ATOM 724 O O . SER A 1 93 ? -5.334 1.915 -18.263 1.00 74.81 93 SER A O 1
ATOM 726 N N . GLY A 1 94 ? -4.779 1.136 -16.231 1.00 54.91 94 GLY A N 1
ATOM 727 C CA . GLY A 1 94 ? -6.001 0.369 -15.976 1.00 54.91 94 GLY A CA 1
ATOM 728 C C . GLY A 1 94 ? -7.014 1.045 -15.045 1.00 54.91 94 GLY A C 1
ATOM 729 O O . GLY A 1 94 ? -8.025 0.422 -14.726 1.00 54.91 94 GLY A O 1
ATOM 730 N N . ARG A 1 95 ? -6.776 2.282 -14.578 1.00 55.78 95 ARG A N 1
ATOM 731 C CA . ARG A 1 95 ? -7.700 2.976 -13.666 1.00 55.78 95 ARG A CA 1
ATOM 732 C C . ARG A 1 95 ? -8.931 3.461 -14.442 1.00 55.78 95 ARG A C 1
ATOM 734 O O . ARG A 1 95 ? -8.849 4.417 -15.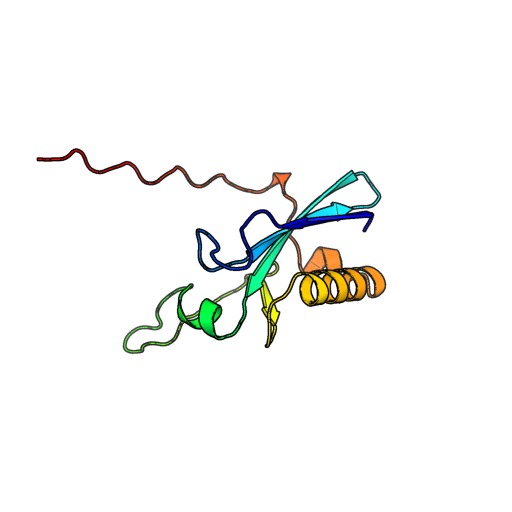210 1.00 55.78 95 ARG A O 1
ATOM 741 N N . ALA A 1 96 ? -10.084 2.824 -14.232 1.00 47.50 96 ALA A N 1
ATOM 742 C CA . ALA A 1 96 ? -11.357 3.462 -14.545 1.00 47.50 96 ALA A CA 1
ATOM 743 C C . ALA A 1 96 ? -11.479 4.691 -13.636 1.00 47.50 96 ALA A C 1
ATOM 745 O O . ALA A 1 96 ? -11.495 4.565 -12.414 1.00 47.50 96 ALA A O 1
ATOM 746 N N . VAL A 1 97 ? -11.496 5.884 -14.225 1.00 50.25 97 VAL A N 1
ATOM 747 C CA . VAL A 1 97 ? -11.844 7.107 -13.500 1.00 50.25 97 VAL A CA 1
ATOM 748 C C . VAL A 1 97 ? -13.310 6.959 -13.103 1.00 50.25 97 VAL A C 1
ATOM 750 O O . VAL A 1 97 ? -14.177 6.964 -13.978 1.00 50.25 97 VAL A O 1
ATOM 753 N N . GLU A 1 98 ? -13.599 6.763 -11.815 1.00 44.25 98 GLU A N 1
ATOM 754 C CA . GLU A 1 98 ? -14.985 6.805 -11.351 1.00 44.25 98 GLU A CA 1
ATOM 755 C C . GLU A 1 98 ? -15.570 8.185 -11.687 1.00 44.25 98 GLU A C 1
ATOM 757 O O . GLU A 1 98 ? -14.930 9.209 -11.414 1.00 44.25 98 GLU A O 1
ATOM 762 N N . PRO A 1 99 ? -16.752 8.257 -12.325 1.00 35.81 99 PRO A N 1
ATOM 763 C CA . PRO A 1 99 ? -17.373 9.538 -12.600 1.00 35.81 99 PRO A CA 1
ATOM 764 C C . PRO A 1 99 ? -17.686 10.234 -11.274 1.00 35.81 99 PRO A C 1
ATOM 766 O O . PRO A 1 99 ? -18.226 9.623 -10.351 1.00 35.81 99 PRO A O 1
ATOM 769 N N . ALA A 1 100 ? -17.354 11.525 -11.194 1.00 39.75 100 ALA A N 1
ATOM 770 C CA . ALA A 1 100 ? -17.661 12.361 -10.041 1.00 39.75 100 ALA A CA 1
ATOM 771 C C . ALA A 1 100 ? -19.141 12.207 -9.632 1.00 39.75 100 ALA A C 1
ATOM 773 O O . ALA A 1 100 ? -20.005 12.113 -10.515 1.00 39.75 100 ALA A O 1
ATOM 774 N N . PRO A 1 101 ? -19.464 12.208 -8.325 1.00 42.19 101 PRO A N 1
ATOM 775 C CA . PRO A 1 101 ? -20.845 12.125 -7.880 1.00 42.19 101 PRO A CA 1
ATOM 776 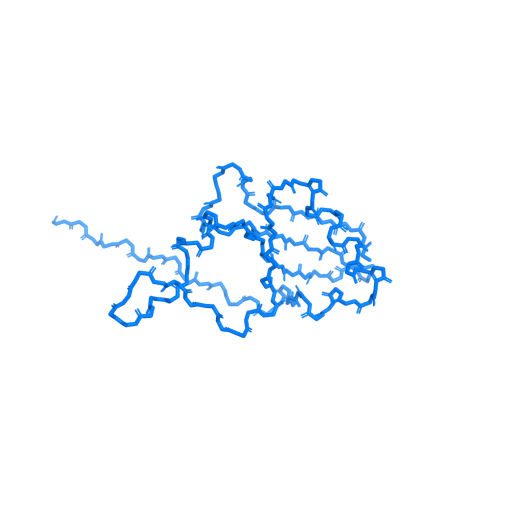C C . PRO A 1 101 ? -21.630 13.284 -8.495 1.00 42.19 101 PRO A C 1
ATOM 778 O O . PRO A 1 101 ? -21.328 14.455 -8.257 1.00 42.19 101 PRO A O 1
ATOM 781 N N . VAL A 1 102 ? -22.631 12.951 -9.316 1.00 60.09 102 VAL A N 1
ATOM 782 C CA . VAL A 1 102 ? -23.577 13.930 -9.851 1.00 60.09 102 VAL A CA 1
ATOM 783 C C . VAL A 1 102 ? -24.217 14.623 -8.652 1.00 60.09 102 VAL A C 1
ATOM 785 O O . VAL A 1 102 ? -24.922 14.005 -7.849 1.00 60.09 102 VAL A O 1
ATOM 788 N N . GLY A 1 103 ? -23.904 15.909 -8.493 1.00 48.88 103 GLY A N 1
ATOM 789 C CA . GLY A 1 103 ? -24.538 16.753 -7.496 1.00 48.88 103 GLY A CA 1
ATOM 790 C C . GLY A 1 103 ? -26.044 16.674 -7.702 1.00 48.88 103 GLY A C 1
ATOM 791 O O . GLY A 1 103 ? -26.537 16.918 -8.805 1.00 48.88 103 GLY A O 1
ATOM 792 N N . ARG A 1 104 ? -26.777 16.279 -6.658 1.00 53.81 104 ARG A N 1
ATOM 793 C CA . ARG A 1 104 ? -28.240 16.332 -6.692 1.00 53.81 104 ARG A CA 1
ATOM 794 C C . ARG A 1 104 ? -28.645 17.771 -7.029 1.00 53.81 104 ARG A C 1
ATOM 796 O O . ARG A 1 104 ? -28.115 18.684 -6.390 1.00 53.81 104 ARG A O 1
ATOM 803 N N . PRO A 1 105 ? -29.557 18.001 -7.989 1.00 48.41 105 PRO A N 1
ATOM 804 C CA . PRO A 1 105 ? -30.116 19.329 -8.158 1.00 48.41 105 PRO A CA 1
ATOM 805 C C . PRO A 1 105 ? -30.824 19.698 -6.848 1.00 48.41 105 PRO A C 1
ATOM 807 O O . PRO A 1 105 ? -31.566 18.888 -6.284 1.00 48.41 105 PRO A O 1
ATOM 810 N N . GLY A 1 106 ? -30.497 20.879 -6.324 1.00 54.38 106 GLY A N 1
ATOM 811 C CA . GLY A 1 106 ? -31.174 21.453 -5.166 1.00 54.38 106 GLY A CA 1
ATOM 812 C C . GLY A 1 106 ? -32.665 21.693 -5.444 1.00 54.38 106 GLY A C 1
ATOM 813 O O . GLY A 1 106 ? -33.075 21.623 -6.605 1.00 54.38 106 GLY A O 1
ATOM 814 N N . PRO A 1 107 ? -33.455 21.915 -4.378 1.00 59.47 107 PRO A N 1
ATOM 815 C CA . PRO A 1 107 ? -34.917 21.955 -4.423 1.00 59.47 107 PRO A CA 1
ATOM 816 C C . PRO A 1 107 ? -35.486 23.044 -5.338 1.00 59.47 107 PRO A C 1
ATOM 818 O O . PRO A 1 107 ? -34.837 24.105 -5.482 1.00 59.47 107 PRO A O 1
#

Sequence (107 aa):
MQSFRIEDPLDQPSQGAVEVVVTMDDGSERWCCFFDPDRLALVGDLVEGTTVRLHLGVQHMIVVSELSQEIIERVLRQLDGNGELLNHTLAVSGRAVEPAPVGRPGP

Foldseek 3Di:
DPDKDWPADPVDGPQLWTKMWDQDPVRFIWIATEHAPVSQLVDADADPPDSDHDDPPRQRYDYDNDDDPVVVVVVCVVCVVVVNNPSNIGGPVPDDPDPDPDPDPDD

Secondary structure (DSSP, 8-state):
--EEEE-S-SSS-TTSSEEEEEE-TTS-EEEEEEE-HHHHTTSSEEPTTSS-EE--S-TTEEE-SS--HHHHHHHHHHHHHTT-GGGG-EEGGG---PPPP-PPPP-

=== Feature glossary ===
Key to the feature types in this record:

— What the protein is —

Primary structure: the covalent order of the twenty standard amino acids along the backbone. Two proteins with the same sequence will (almost always) fold to the same structure; two with 30% identity often share a fold but not the details.

Database cross-references. InterPro integrates a dozen domain/family signature databases into unified entries with residue-range hits. GO terms attach function/process/location labels with evidence codes. CATH codes position the fold in a four-level structural taxonomy. Organism is the NCBI-taxonomy species name.

— Where its atoms are —

The mmCIF block holds the 3D Cartesian coordinates of each backbone atom (N, Cα, C, O) in ångströms. mmCIF is the PDB's canonical archive format — a tagged-loop text representation of the atomic model.

Six rendered views show the 3D structure from the faces of a cube — i.e. along ±x, ±y, ±z. Rendering representation is drawn randomly per protein from cartoon (secondary-structure ribbons), sticks (backbone bonds), or molecular surface; coloring is either N→C rainbow (blue at the N-terminus through red at the C-terminus) or one color per chain.

— Local backbone conformation —

DSSP 8-state secondary structure assigns each residue one of H (α-helix), G (3₁₀-helix), I (π-helix), E (extended β-strand), B (isolated β-bridge), T (hydrogen-bonded turn), S (bend), or '-' (coil). The assignment is computed from backbone hydrogen-bond geometry via the Kabsch–Sander algorithm.

P-SEA three-state annotation labels each residue as helix, strand, or coil based purely on the geometry of the Cα trace. It serves as a fallback when the full backbone (and thus DSSP) is unavailable.

The φ/ψ torsion pair specifies the backbone conformation at each residue. φ rotates about the N–Cα bond, ψ about the Cα–C bond. Steric clashes forbid most of the (φ, ψ) plane — the allowed regions (α-helix basin, β-sheet basin, left-handed helix) are the Ramachandran-allowed regions.

— Global shape and packing —

The geometric summary reports three shape descriptors. Rg (radius of gyration) measures how spread out the Cα atoms are about their centre of mass; compact globular proteins have small Rg, elongated or unfolded ones large. Cα contacts (<8 Å, |i−j|>4) count long-range residue pairs in spatial proximity — high for tightly packed folds, near zero for rods or random coil. The bounding-box extents give the protein's footprint along x, y, z in Å.

Accessible surface area quantifies burial. A residue with SASA near zero is packed into the hydrophobic core; one with SASA >100 Å² sits on the surface. Computed here via the Shrake–Rupley numerical algorithm with a 1.4 Å probe.

Plot images: a contact map (which residues are close in 3D, as an N×N binary image), a Ramachandran scatter (backbone torsion angles, revealing secondary-structure composition at a glance), and — for AlphaFold structures — a PAE heatmap (pairwise prediction confidence).

— Structural neighborhood —

The Foldseek 3Di string encodes local tertiary geometry as a 20-letter alphabet — one character per residue — derived from the relative positions of nearby Cα atoms. Unlike t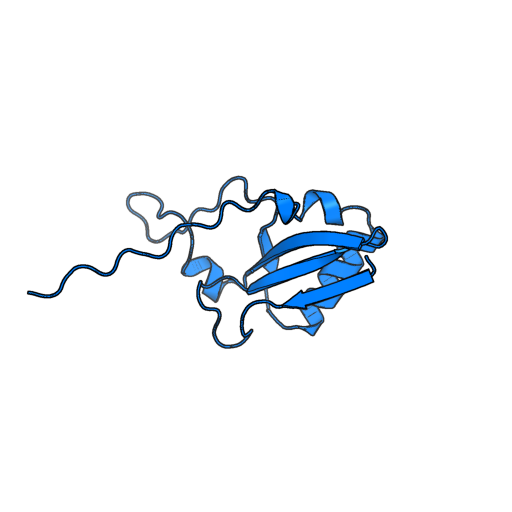he amino-acid sequence, 3Di is a direct function of the 3D structure, so two proteins with the same fold have similar 3Di strings even at low sequence identity.

Nearest PDB neighbors are the top structural matches found by Foldseek when searching this structure against the entire Protein Data Bank. Each hit reports a TM-score (0 to 1; >0.5 almost always implies the same fold) and an E-value. These are *structural* homologs — they may share no detectable sequence similarity.

— Confidence and disorder —

For AlphaFold models, the B-factor field carries pLDDT — the model's own estimate of local accuracy on a 0–100 scale. Regions with pLDDT<50 should be treated as essentially unmodeled; they often correspond to intrinsically disordered segments.

B-factor (Debye–Waller factor) reflects atomic displacement in the crystal lattice. It is an experimental observable (units Å²), not a prediction; low values mean the atom is pinned down, high values mean it moves or is heterogeneous across the crystal.

Predicted aligned error is AlphaFold's pairwise confidence. Unlike pLDDT (per-residue), PAE is per-residue-pair and captures whether two parts of the structure are correctly placed relative to each other. Units are ångströms of expected positional error.